Protein AF-A0ABC8EG22-F1 (afdb_monomer)

Sequence (93 aa):
MKAGKEHSKTYFALPFNPAGEGNDYRRAHSIPYRIFDMDNDESVLIGAELWNKIGENKNTYSELLELFNEVGEKYLDRIKKTIWVYNREFFIY

InterPro domains:
  IPR019045 Restriction endonuclease, type II, HinfI-like [PF09520] (5-72)

pLDDT: mean 88.94, std 11.85, range [45.69, 98.44]

Solvent-accessible surface area (backbone atoms only — not comparable to full-atom values): 5660 Å² total; per-residue (Å²): 136,91,85,62,62,93,90,57,87,76,68,55,73,36,87,55,41,88,44,38,84,98,47,61,45,62,79,60,49,64,72,63,59,80,79,42,59,77,78,78,41,88,46,44,27,50,23,56,58,35,39,15,59,75,61,76,31,94,52,39,36,60,54,50,52,52,49,52,50,60,54,42,61,73,45,44,65,58,50,52,51,50,52,51,51,48,49,66,76,74,59,80,121

Secondary structure (DSSP, 8-state):
---S-TT----EEESS-TT-TTS-GGGT-SGGGGT--TTT-TTEEETHHHHHHHTTSTTHHHHHHHHHHHHHHHHHHHHHHHHHHHHHHHS--

Radius of gyration: 18.87 Å; Cα contacts (8 Å, |Δi|>4): 67; chains: 1; bounding box: 44×34×49 Å

Structure (mmCIF, N/CA/C/O backbone):
data_AF-A0ABC8EG22-F1
#
_entry.id   AF-A0ABC8EG22-F1
#
loop_
_atom_site.group_PDB
_atom_site.id
_atom_site.type_symbol
_atom_site.label_atom_id
_atom_site.label_alt_id
_atom_site.label_comp_id
_atom_site.label_asym_id
_atom_site.label_entity_id
_atom_site.label_seq_id
_atom_site.pdbx_PDB_ins_code
_atom_site.Cartn_x
_atom_site.Cartn_y
_atom_site.Cartn_z
_atom_site.occupancy
_atom_site.B_iso_or_equiv
_atom_site.auth_seq_id
_atom_site.auth_comp_id
_atom_site.auth_asym_id
_atom_site.auth_atom_id
_atom_site.pdbx_PDB_model_num
ATOM 1 N N . MET A 1 1 ? -1.343 -16.026 20.720 1.00 45.69 1 MET A N 1
ATOM 2 C CA . MET A 1 1 ? -0.244 -15.034 20.700 1.00 45.69 1 MET A CA 1
ATOM 3 C C . MET A 1 1 ? -0.557 -13.937 21.708 1.00 45.69 1 MET A C 1
ATOM 5 O O . MET A 1 1 ? -1.554 -13.256 21.536 1.00 45.69 1 MET A O 1
ATOM 9 N N . LYS A 1 2 ? 0.240 -13.785 22.774 1.00 49.91 2 LYS A N 1
ATOM 10 C CA . LYS A 1 2 ? 0.195 -12.612 23.667 1.00 49.91 2 LYS A CA 1
ATOM 11 C C . LYS A 1 2 ? 1.389 -11.717 23.326 1.00 49.91 2 LYS A C 1
ATOM 13 O O . LYS A 1 2 ? 2.394 -11.750 24.020 1.00 49.91 2 LYS A O 1
ATOM 18 N N . ALA A 1 3 ? 1.325 -11.029 22.188 1.00 59.09 3 ALA A N 1
ATOM 19 C CA . ALA A 1 3 ? 2.377 -10.098 21.759 1.00 59.09 3 ALA A CA 1
ATOM 20 C C . ALA A 1 3 ? 2.000 -8.624 22.006 1.00 59.09 3 ALA A C 1
ATOM 22 O O . ALA A 1 3 ? 2.847 -7.745 21.900 1.00 59.09 3 ALA A O 1
ATOM 23 N N . GLY A 1 4 ? 0.742 -8.355 22.359 1.00 60.88 4 GLY A N 1
ATOM 24 C CA . GLY A 1 4 ? 0.228 -7.013 22.599 1.00 60.88 4 GLY A CA 1
ATOM 25 C C . GLY A 1 4 ? 0.042 -6.706 24.084 1.00 60.88 4 GLY A C 1
ATOM 26 O O . GLY A 1 4 ? -0.319 -7.589 24.864 1.00 60.88 4 GLY A O 1
ATOM 27 N N . LYS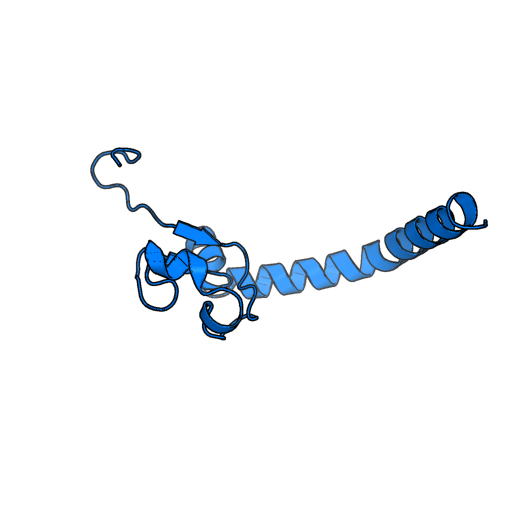 A 1 5 ? 0.247 -5.439 24.468 1.00 76.69 5 LYS A N 1
ATOM 28 C CA . LYS A 1 5 ? -0.241 -4.904 25.751 1.00 76.69 5 LYS A CA 1
ATOM 29 C C . LYS A 1 5 ? -1.764 -5.074 25.831 1.00 76.69 5 LYS A C 1
ATOM 31 O O . LYS A 1 5 ? -2.436 -5.128 24.797 1.00 76.69 5 LYS A O 1
ATOM 36 N N . GLU A 1 6 ? -2.307 -5.132 27.042 1.00 79.50 6 GLU A N 1
ATOM 37 C CA . GLU A 1 6 ? -3.757 -5.136 27.254 1.00 79.50 6 GLU A CA 1
ATOM 38 C C . GLU A 1 6 ? -4.390 -3.946 26.501 1.00 79.50 6 GLU A C 1
ATOM 40 O O . GLU A 1 6 ? -3.859 -2.836 26.539 1.00 79.50 6 GLU A O 1
ATOM 45 N N . HIS A 1 7 ? -5.452 -4.206 25.729 1.00 81.44 7 HIS A N 1
ATOM 46 C CA . HIS A 1 7 ? -6.132 -3.259 24.821 1.00 81.44 7 HIS A CA 1
ATOM 47 C C . HIS A 1 7 ? -5.399 -2.826 23.535 1.00 81.44 7 HIS A C 1
ATOM 49 O O . HIS A 1 7 ? -5.890 -1.950 22.823 1.00 81.44 7 HIS A O 1
ATOM 55 N N . SER A 1 8 ? -4.268 -3.435 23.171 1.00 84.44 8 SER A N 1
ATOM 56 C CA . SER A 1 8 ? -3.655 -3.175 21.858 1.00 84.44 8 SER A CA 1
ATOM 57 C C . SER A 1 8 ? -4.375 -3.914 20.722 1.00 84.44 8 SER A C 1
ATOM 59 O O . SER A 1 8 ? -4.727 -5.087 20.848 1.00 84.44 8 SER A O 1
ATOM 61 N N . LYS A 1 9 ? -4.573 -3.230 19.587 1.00 87.62 9 LYS A N 1
ATOM 62 C CA . LYS A 1 9 ? -5.009 -3.858 18.331 1.00 87.62 9 LYS A CA 1
ATOM 63 C C . LYS A 1 9 ? -3.780 -4.362 17.578 1.00 87.62 9 LYS A C 1
ATOM 65 O O . LYS A 1 9 ? -2.813 -3.620 17.428 1.00 87.62 9 LYS A O 1
ATOM 70 N N . THR A 1 10 ? -3.814 -5.612 17.127 1.00 89.56 10 THR A N 1
ATOM 71 C CA . THR A 1 10 ? -2.732 -6.242 16.356 1.00 89.56 10 THR A CA 1
ATOM 72 C C . THR A 1 10 ? -3.227 -6.507 14.945 1.00 89.56 10 THR A C 1
ATOM 74 O O . THR A 1 10 ? -4.342 -6.995 14.789 1.00 89.56 10 THR A O 1
ATOM 77 N N . TYR A 1 11 ? -2.393 -6.208 13.952 1.00 92.88 11 TYR A N 1
ATOM 78 C CA . TYR A 1 11 ? -2.706 -6.413 12.542 1.00 92.88 11 TYR A CA 1
ATOM 79 C C . TYR A 1 11 ? -1.612 -7.248 11.876 1.00 92.88 11 TYR A C 1
ATOM 81 O O . TYR A 1 11 ? -0.430 -7.098 12.198 1.00 92.88 11 TYR A O 1
ATOM 89 N N . PHE A 1 12 ? -2.002 -8.106 10.941 1.00 93.62 12 PHE A N 1
ATOM 90 C CA . PHE A 1 12 ? -1.105 -8.716 9.972 1.00 93.62 12 PHE A CA 1
ATOM 91 C C . PHE A 1 12 ? -1.049 -7.809 8.742 1.00 93.62 12 PHE A C 1
ATOM 93 O O . PHE A 1 12 ? -2.066 -7.584 8.096 1.00 93.62 12 PHE A O 1
ATOM 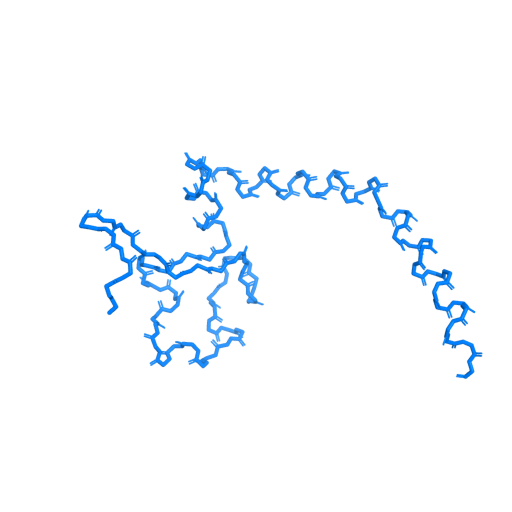100 N N . ALA A 1 13 ? 0.120 -7.255 8.429 1.00 95.06 13 ALA A N 1
ATOM 101 C CA . ALA A 1 13 ? 0.212 -6.194 7.436 1.00 95.06 13 ALA A CA 1
ATOM 102 C C . ALA A 1 13 ? 1.222 -6.481 6.325 1.00 95.06 13 ALA A C 1
ATOM 104 O O . ALA A 1 13 ? 2.326 -6.962 6.588 1.00 95.06 13 ALA A O 1
ATOM 105 N N . LEU A 1 14 ? 0.859 -6.122 5.093 1.00 95.75 14 LEU A N 1
ATOM 106 C CA . LEU A 1 14 ? 1.719 -6.189 3.917 1.00 95.75 14 LEU A CA 1
ATOM 107 C C . LEU A 1 14 ? 1.845 -4.800 3.268 1.00 95.75 14 LEU A C 1
ATOM 109 O O . LEU A 1 14 ? 0.831 -4.151 3.012 1.00 95.75 14 LEU A O 1
ATOM 113 N N . PRO A 1 15 ? 3.067 -4.339 2.943 1.00 95.94 15 PRO A N 1
ATOM 114 C CA . PRO A 1 15 ? 3.284 -3.003 2.380 1.00 95.94 15 PRO A CA 1
ATOM 115 C C . PRO A 1 15 ? 2.701 -2.801 0.977 1.00 95.94 15 PRO A C 1
ATOM 117 O O . PRO A 1 15 ? 2.524 -1.658 0.562 1.00 95.94 15 PRO A O 1
ATOM 120 N N . PHE A 1 16 ? 2.417 -3.882 0.249 1.00 95.50 16 PHE A N 1
ATOM 121 C CA . PHE A 1 16 ? 1.785 -3.866 -1.069 1.00 95.50 16 PHE A CA 1
ATOM 122 C C . PHE A 1 16 ? 1.029 -5.175 -1.316 1.00 95.50 16 PHE A C 1
ATOM 124 O O . PHE A 1 16 ? 1.347 -6.203 -0.709 1.00 95.50 16 PHE A O 1
ATOM 131 N N . ASN A 1 17 ? 0.068 -5.149 -2.243 1.00 95.81 17 ASN A N 1
ATOM 132 C CA . ASN A 1 17 ? -0.607 -6.349 -2.723 1.00 95.81 17 ASN A CA 1
ATOM 133 C C . ASN A 1 17 ? 0.145 -6.964 -3.922 1.00 95.81 17 ASN A C 1
ATOM 135 O O . ASN A 1 17 ? 0.240 -6.319 -4.969 1.00 95.81 17 ASN A O 1
ATOM 139 N N . PRO A 1 18 ? 0.645 -8.212 -3.836 1.00 94.56 18 PRO A N 1
ATOM 140 C CA . PRO A 1 18 ? 1.290 -8.887 -4.965 1.00 94.56 18 PRO A CA 1
ATOM 141 C C . PRO A 1 18 ? 0.366 -9.105 -6.173 1.00 94.56 18 PRO A C 1
ATOM 143 O O . PRO A 1 18 ? 0.851 -9.221 -7.294 1.00 94.56 18 PRO A O 1
ATOM 146 N N . ALA A 1 19 ? -0.955 -9.143 -5.968 1.00 95.50 19 ALA A N 1
ATOM 147 C CA . ALA A 1 19 ? -1.946 -9.201 -7.043 1.00 95.50 19 ALA A CA 1
ATOM 148 C C . ALA A 1 19 ? -2.221 -7.828 -7.691 1.00 95.50 19 ALA A C 1
ATOM 150 O O . ALA A 1 19 ? -3.022 -7.735 -8.622 1.00 95.50 19 ALA A O 1
ATOM 151 N N . GLY A 1 20 ? -1.566 -6.764 -7.220 1.00 93.75 20 GLY A N 1
ATOM 152 C CA . GLY A 1 20 ? -1.847 -5.378 -7.579 1.00 93.75 20 GLY A CA 1
ATOM 153 C C . GLY A 1 20 ? -2.893 -4.743 -6.661 1.00 93.75 20 GLY A C 1
ATOM 154 O O . GLY A 1 20 ? -3.775 -5.422 -6.136 1.00 93.75 20 GLY A O 1
ATOM 155 N N . GLU A 1 21 ? -2.775 -3.432 -6.462 1.00 93.75 21 GLU A N 1
ATOM 156 C CA . GLU A 1 21 ? -3.658 -2.665 -5.579 1.00 93.75 21 GLU A CA 1
ATOM 157 C C . GLU A 1 21 ? -5.127 -2.765 -6.030 1.00 93.75 21 GLU A C 1
ATOM 159 O O . GLU A 1 21 ? -5.423 -2.662 -7.222 1.00 93.75 21 GLU A O 1
ATOM 164 N N . GLY A 1 22 ? -6.043 -2.991 -5.084 1.00 89.81 22 GLY A N 1
ATOM 165 C CA . GLY A 1 22 ? -7.478 -3.153 -5.352 1.00 89.81 22 GLY A CA 1
ATOM 166 C C . GLY A 1 22 ? -7.909 -4.517 -5.912 1.00 89.81 22 GLY A C 1
ATOM 167 O O . GLY A 1 22 ? -9.097 -4.714 -6.152 1.00 89.81 22 GLY A O 1
ATOM 168 N N . ASN A 1 23 ? -6.987 -5.462 -6.121 1.00 95.88 23 ASN A N 1
ATOM 169 C CA . ASN A 1 23 ? -7.318 -6.837 -6.504 1.00 95.88 23 ASN A CA 1
ATOM 170 C C . ASN A 1 23 ? -7.315 -7.775 -5.292 1.00 95.88 23 ASN A C 1
ATOM 172 O O . ASN A 1 23 ? -6.526 -7.589 -4.374 1.00 95.88 23 ASN A O 1
ATOM 176 N N . ASP A 1 24 ? -8.088 -8.858 -5.346 1.00 94.62 24 ASP A N 1
ATOM 177 C CA . ASP A 1 24 ? -8.016 -9.913 -4.327 1.00 94.62 24 ASP A CA 1
ATOM 178 C C . ASP A 1 24 ? -6.605 -10.519 -4.249 1.00 94.62 24 ASP A C 1
ATOM 180 O O . ASP A 1 24 ? -6.041 -10.962 -5.262 1.00 94.62 24 ASP A O 1
ATOM 184 N N . TYR A 1 25 ? -6.052 -10.610 -3.039 1.00 95.00 25 TYR A N 1
ATOM 185 C CA . TYR A 1 25 ? -4.720 -11.157 -2.772 1.00 95.00 25 TYR A CA 1
ATOM 186 C C . TYR A 1 25 ? -4.599 -12.614 -3.258 1.00 95.00 25 TYR A C 1
ATOM 188 O O . TYR A 1 25 ? -3.550 -13.041 -3.762 1.00 95.00 25 TYR A O 1
ATOM 196 N N . ARG A 1 26 ? -5.704 -13.373 -3.212 1.00 94.25 26 ARG A N 1
ATOM 197 C CA . ARG A 1 26 ? -5.803 -14.779 -3.647 1.00 94.25 26 ARG A CA 1
ATOM 198 C C . ARG A 1 26 ? -5.359 -15.007 -5.082 1.00 94.25 26 ARG A C 1
ATOM 200 O O . ARG A 1 26 ? -4.915 -16.107 -5.412 1.00 94.25 26 ARG A O 1
ATOM 207 N N . ARG A 1 27 ? -5.462 -13.983 -5.932 1.00 93.75 27 ARG A N 1
ATOM 208 C CA . ARG A 1 27 ? -5.043 -14.049 -7.337 1.00 93.75 27 ARG A CA 1
ATOM 209 C C . ARG A 1 27 ? -3.532 -14.225 -7.492 1.00 93.75 27 ARG A C 1
ATOM 211 O O . ARG A 1 27 ? -3.109 -14.748 -8.517 1.00 93.75 27 ARG A O 1
ATOM 218 N N . ALA A 1 28 ? -2.739 -13.821 -6.498 1.00 93.81 28 ALA A N 1
ATOM 219 C CA . ALA A 1 28 ? -1.289 -14.005 -6.494 1.00 93.81 28 ALA A CA 1
ATOM 220 C C . ALA A 1 28 ? -0.847 -15.209 -5.650 1.00 93.81 28 ALA A C 1
ATOM 222 O O . ALA A 1 28 ? -0.003 -15.991 -6.089 1.00 93.81 28 ALA A O 1
ATOM 223 N N . HIS A 1 29 ? -1.416 -15.389 -4.452 1.00 91.69 29 HIS A N 1
ATOM 224 C CA . HIS A 1 29 ? -1.011 -16.461 -3.541 1.00 91.69 29 HIS A CA 1
ATOM 225 C C . HIS A 1 29 ? -2.195 -17.077 -2.796 1.00 91.69 29 HIS A C 1
ATOM 227 O O . HIS A 1 29 ? -2.925 -16.404 -2.079 1.00 91.69 29 HIS A O 1
ATOM 233 N N . SER A 1 30 ? -2.323 -18.401 -2.878 1.00 92.00 30 SER A N 1
ATOM 234 C CA . SER A 1 30 ? -3.348 -19.158 -2.149 1.00 92.00 30 SER A CA 1
ATOM 235 C C . SER A 1 30 ? -2.868 -19.710 -0.803 1.00 92.00 30 SER A C 1
ATOM 237 O O . SER A 1 30 ? -3.685 -20.017 0.060 1.00 92.00 30 SER A O 1
ATOM 239 N N . ILE A 1 31 ? -1.552 -19.837 -0.595 1.00 91.12 31 ILE A N 1
ATOM 240 C CA . ILE A 1 31 ? -0.978 -20.480 0.600 1.00 91.12 31 ILE A CA 1
ATOM 241 C C . ILE A 1 31 ? -1.339 -19.740 1.905 1.00 91.12 31 ILE A C 1
ATOM 243 O O . ILE A 1 31 ? -1.736 -20.423 2.853 1.00 91.12 31 ILE A O 1
ATOM 247 N N . PRO A 1 32 ? -1.269 -18.393 1.984 1.00 88.75 32 PRO A N 1
ATOM 248 C CA . PRO A 1 32 ? -1.591 -17.668 3.218 1.00 88.75 32 PRO A CA 1
ATOM 249 C C . PRO A 1 32 ? -3.037 -17.854 3.713 1.00 88.75 32 PRO A C 1
ATOM 251 O O . PRO A 1 32 ? -3.264 -17.804 4.921 1.00 88.75 32 PRO A O 1
ATOM 254 N N . TYR A 1 33 ? -3.983 -18.205 2.826 1.00 91.38 33 TYR A N 1
ATOM 255 C CA . TYR A 1 33 ? -5.389 -18.476 3.185 1.00 91.38 33 TYR A CA 1
ATOM 256 C C . TYR A 1 33 ? -5.596 -19.690 4.086 1.00 91.38 33 TYR A C 1
ATOM 258 O O . TYR A 1 33 ? -6.685 -19.904 4.610 1.00 91.38 33 TYR A O 1
ATOM 266 N N . ARG A 1 34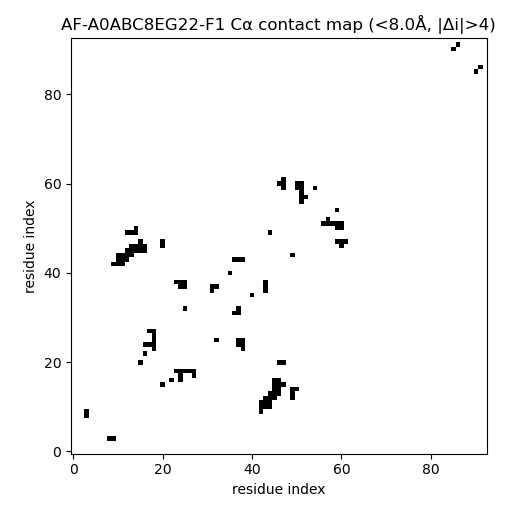 ? -4.558 -20.506 4.289 1.00 89.69 34 ARG A N 1
ATOM 267 C CA . ARG A 1 34 ? -4.593 -21.587 5.280 1.00 89.69 34 ARG A CA 1
ATOM 268 C C . ARG A 1 34 ? -4.531 -21.072 6.720 1.00 89.69 34 ARG A C 1
ATOM 270 O O . ARG A 1 34 ? -4.771 -21.858 7.630 1.00 89.69 34 ARG A O 1
ATOM 277 N N . ILE A 1 35 ? -4.157 -19.806 6.919 1.00 87.12 35 ILE A N 1
ATOM 278 C CA . ILE A 1 35 ? -3.921 -19.202 8.235 1.00 87.12 35 ILE A CA 1
ATOM 279 C C . ILE A 1 35 ? -4.832 -17.986 8.459 1.00 87.12 35 ILE A C 1
ATOM 281 O O . ILE A 1 35 ? -5.405 -17.875 9.538 1.00 87.12 35 ILE A O 1
ATOM 285 N N . PHE A 1 36 ? -4.994 -17.115 7.456 1.00 86.81 36 PHE A N 1
ATOM 286 C CA . PHE A 1 36 ? -5.814 -15.897 7.537 1.00 86.81 36 PHE A CA 1
ATOM 287 C C . PHE A 1 36 ? -6.693 -15.734 6.300 1.00 86.81 36 PHE A C 1
ATOM 289 O O . PHE A 1 36 ? -6.252 -16.057 5.201 1.00 86.81 36 PHE A O 1
ATOM 296 N N . ASP A 1 37 ? -7.897 -15.177 6.444 1.00 92.94 37 ASP A N 1
ATOM 297 C CA . ASP A 1 37 ? -8.626 -14.676 5.276 1.00 92.94 37 ASP A CA 1
ATOM 298 C C . ASP A 1 37 ? -8.027 -13.332 4.846 1.00 92.94 37 ASP A C 1
ATOM 300 O O . ASP A 1 37 ? -8.312 -12.292 5.428 1.00 92.94 37 ASP A O 1
ATOM 304 N N . MET A 1 38 ? -7.158 -13.367 3.837 1.00 94.50 38 MET A N 1
ATOM 305 C CA . MET A 1 38 ? -6.362 -12.203 3.444 1.00 94.50 38 MET A CA 1
ATOM 306 C C . MET A 1 38 ? -7.169 -11.085 2.769 1.00 94.50 38 MET A C 1
ATOM 308 O O . MET A 1 38 ? -6.626 -9.994 2.624 1.00 94.50 38 MET A O 1
ATOM 312 N N . ASP A 1 39 ? -8.404 -11.349 2.325 1.00 93.44 39 ASP A N 1
ATOM 313 C CA . ASP A 1 39 ? -9.223 -10.352 1.614 1.00 93.44 39 ASP A CA 1
ATOM 314 C C . ASP A 1 39 ? -10.300 -9.717 2.502 1.00 93.44 39 ASP A C 1
ATOM 316 O O . ASP A 1 39 ? -10.710 -8.591 2.243 1.00 93.44 39 ASP A O 1
ATOM 320 N N . ASN A 1 40 ? -10.792 -10.439 3.519 1.00 93.31 40 ASN A N 1
ATOM 321 C CA . ASN A 1 40 ? -11.979 -10.018 4.277 1.00 93.31 40 ASN A CA 1
ATOM 322 C C . ASN A 1 40 ? -11.736 -9.809 5.779 1.00 93.31 40 ASN A C 1
ATOM 324 O O . ASN A 1 40 ? -12.611 -9.272 6.459 1.00 93.31 40 ASN A O 1
ATOM 328 N N . ASP A 1 41 ? -10.610 -10.270 6.329 1.00 93.62 41 ASP A N 1
ATOM 329 C CA . ASP A 1 41 ? -10.338 -10.162 7.765 1.00 93.62 41 ASP A CA 1
ATOM 330 C C . ASP A 1 41 ? -9.900 -8.735 8.136 1.00 93.62 41 ASP A C 1
ATOM 332 O O . ASP A 1 41 ? -8.914 -8.221 7.615 1.00 93.62 41 ASP A O 1
ATOM 336 N N . GLU A 1 42 ? -10.599 -8.103 9.086 1.00 91.88 42 GLU A N 1
ATOM 337 C CA . GLU A 1 42 ? -10.307 -6.737 9.554 1.00 91.88 42 GLU A CA 1
ATOM 338 C C . GLU A 1 42 ? -8.921 -6.577 10.201 1.00 91.88 42 GLU A C 1
ATOM 340 O O . GLU A 1 42 ? -8.415 -5.462 10.365 1.00 91.88 42 GLU A O 1
ATOM 345 N N . SER A 1 43 ? -8.314 -7.688 10.623 1.00 92.25 43 SER A N 1
ATOM 346 C CA . SER A 1 43 ? -6.969 -7.708 11.183 1.00 92.25 43 SER A CA 1
ATOM 347 C C . SER A 1 43 ? -5.883 -7.749 10.108 1.00 92.25 43 SER A C 1
ATOM 349 O O . SER A 1 43 ? -4.704 -7.611 10.441 1.00 92.25 43 SER A O 1
ATOM 351 N N . VAL A 1 44 ? -6.247 -7.895 8.833 1.00 94.69 44 VAL A N 1
ATOM 352 C CA . VAL A 1 44 ? -5.328 -7.872 7.696 1.00 94.69 44 VAL A CA 1
ATOM 353 C C . VAL A 1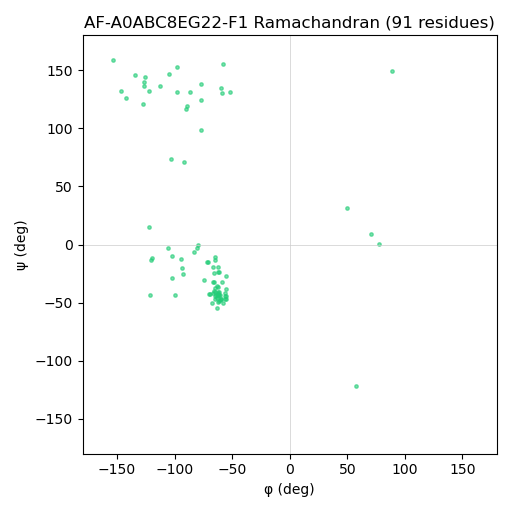 44 ? -5.325 -6.479 7.067 1.00 94.69 44 VAL A C 1
ATOM 355 O O . VAL A 1 44 ? -6.372 -5.904 6.811 1.00 94.69 44 VAL A O 1
ATOM 358 N N . LEU A 1 45 ? -4.135 -5.918 6.836 1.00 96.56 45 LEU A N 1
ATOM 359 C CA . LEU A 1 45 ? -3.962 -4.619 6.176 1.00 96.56 45 LEU A CA 1
ATOM 360 C C . LEU A 1 45 ? -2.986 -4.761 5.011 1.00 96.56 45 LEU A C 1
ATOM 362 O O . LEU A 1 45 ? -1.826 -5.124 5.215 1.00 96.56 45 LEU A O 1
ATOM 366 N N . ILE A 1 46 ? -3.411 -4.448 3.790 1.00 96.56 46 ILE A N 1
ATOM 367 C CA . ILE A 1 46 ? -2.568 -4.586 2.595 1.00 96.56 46 ILE A CA 1
ATOM 368 C C . ILE A 1 46 ? -2.530 -3.261 1.838 1.00 96.56 46 ILE A C 1
ATOM 370 O O . ILE A 1 46 ? -3.555 -2.608 1.668 1.00 96.56 46 ILE A O 1
ATOM 374 N N . GLY A 1 47 ? -1.340 -2.864 1.378 1.00 96.69 47 GLY A N 1
ATOM 375 C CA . GLY A 1 47 ? -1.194 -1.720 0.478 1.00 96.69 47 GLY A CA 1
ATOM 376 C C . GLY A 1 47 ? -1.760 -0.439 1.088 1.00 96.69 47 GLY A C 1
ATOM 377 O O . GLY A 1 47 ? -1.330 -0.025 2.170 1.00 96.69 47 GLY A O 1
ATOM 378 N N . ALA A 1 48 ? -2.722 0.185 0.410 1.00 97.25 48 ALA A N 1
ATOM 379 C CA . ALA A 1 48 ?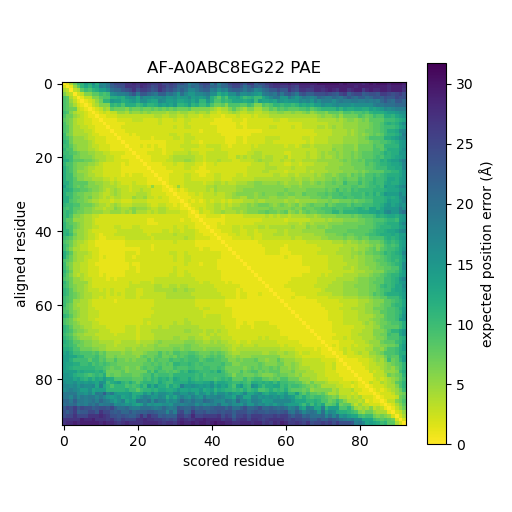 -3.313 1.447 0.833 1.00 97.25 48 ALA A CA 1
ATOM 380 C C . ALA A 1 48 ? -3.891 1.398 2.251 1.00 97.25 48 ALA A C 1
ATOM 382 O O . ALA A 1 48 ? -3.716 2.351 3.009 1.00 97.25 48 ALA A O 1
ATOM 383 N N . GLU A 1 49 ? -4.523 0.2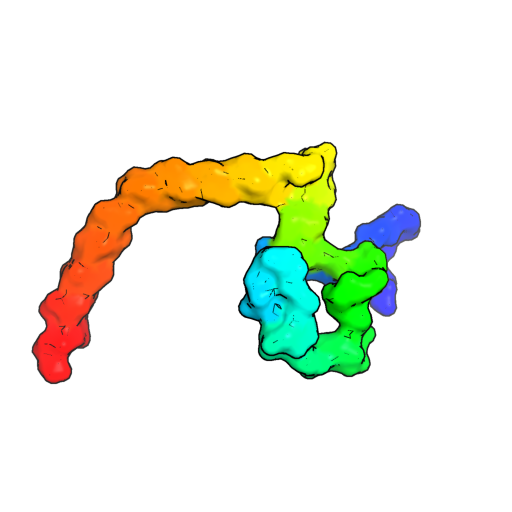91 2.649 1.00 96.75 49 GLU A N 1
ATOM 384 C CA . GLU A 1 49 ? -5.119 0.155 3.982 1.00 96.75 49 GLU A CA 1
ATOM 385 C C . GLU A 1 49 ? -4.071 0.247 5.090 1.00 96.75 49 GLU A C 1
ATOM 387 O O . GLU A 1 49 ? -4.284 0.932 6.091 1.00 96.75 49 GLU A O 1
ATOM 392 N N . LEU A 1 50 ? -2.907 -0.377 4.888 1.00 97.31 50 LEU A N 1
ATOM 393 C CA . LEU A 1 50 ? -1.794 -0.288 5.826 1.00 97.31 50 LEU A CA 1
ATOM 394 C C . LEU A 1 50 ? -1.282 1.149 5.937 1.00 97.31 50 LEU A C 1
ATOM 396 O O . LEU A 1 50 ? -1.193 1.696 7.038 1.00 97.31 50 LEU A O 1
ATOM 400 N N . TRP A 1 51 ? -0.928 1.757 4.806 1.00 97.94 51 TRP A N 1
ATOM 401 C CA . TRP A 1 51 ? -0.289 3.073 4.794 1.00 97.94 51 TRP A CA 1
ATOM 402 C C . TRP A 1 51 ? -1.221 4.166 5.309 1.00 97.94 51 TRP A C 1
ATOM 404 O O . TRP A 1 51 ? -0.803 4.997 6.113 1.00 97.94 51 TRP A O 1
ATOM 414 N N . ASN A 1 52 ? -2.498 4.109 4.937 1.00 98.06 52 ASN A N 1
ATOM 415 C CA . ASN A 1 52 ? -3.507 5.040 5.426 1.00 98.06 52 ASN A CA 1
ATOM 416 C C . ASN A 1 52 ? -3.774 4.874 6.925 1.00 98.06 52 ASN A C 1
ATOM 418 O O . ASN A 1 52 ? -4.061 5.850 7.619 1.00 98.06 52 ASN A O 1
ATOM 422 N N . LYS A 1 53 ? -3.652 3.648 7.453 1.00 96.94 53 LYS A N 1
ATOM 423 C CA . LYS A 1 53 ? -3.761 3.397 8.891 1.00 96.94 53 LYS A CA 1
ATOM 424 C C . LYS A 1 53 ? -2.566 3.952 9.662 1.00 96.94 53 LYS A C 1
ATOM 426 O O . LYS A 1 53 ? -2.775 4.550 10.710 1.00 96.94 53 LYS A O 1
ATOM 431 N N . ILE A 1 54 ? -1.345 3.771 9.152 1.00 96.88 54 ILE A N 1
ATOM 432 C CA . ILE A 1 54 ? -0.113 4.292 9.769 1.00 96.88 54 ILE A CA 1
ATOM 433 C C . ILE A 1 54 ? -0.097 5.823 9.763 1.00 96.88 54 ILE A C 1
ATOM 435 O O . ILE A 1 54 ? 0.261 6.427 10.769 1.00 96.88 54 ILE A O 1
ATOM 439 N N . GLY A 1 55 ? -0.471 6.445 8.644 1.00 96.88 55 GLY A N 1
ATOM 440 C CA . GLY A 1 55 ? -0.493 7.902 8.512 1.00 96.88 55 GLY A CA 1
ATOM 441 C C . GLY A 1 55 ? -1.726 8.577 9.110 1.00 96.88 55 GLY A C 1
ATOM 442 O O . GLY A 1 55 ? -1.816 9.799 9.058 1.00 96.88 55 GLY A O 1
ATOM 443 N N . GLU A 1 56 ? -2.682 7.798 9.630 1.00 97.38 56 GLU A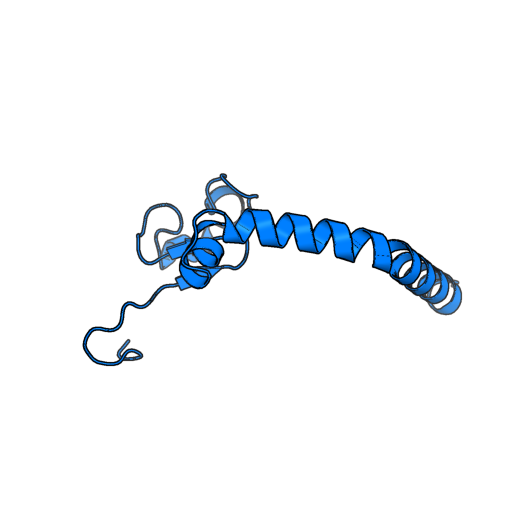 N 1
ATOM 444 C CA . GLU A 1 56 ? -3.988 8.272 10.113 1.00 97.38 56 GLU A CA 1
ATOM 445 C C . GLU A 1 56 ? -4.720 9.185 9.102 1.00 97.38 56 GLU A C 1
ATOM 447 O O . GLU A 1 56 ? -5.486 10.077 9.465 1.00 97.38 56 GLU A O 1
ATOM 452 N N . ASN A 1 57 ? -4.503 8.949 7.805 1.00 97.81 57 ASN A N 1
ATOM 453 C CA . ASN A 1 57 ? -5.032 9.742 6.699 1.00 97.81 57 ASN A CA 1
ATOM 454 C C . ASN A 1 57 ? -5.320 8.823 5.500 1.00 97.81 57 ASN A C 1
ATOM 456 O O . ASN A 1 57 ? -4.486 8.024 5.090 1.00 97.81 57 ASN A O 1
ATOM 460 N N . LYS A 1 58 ? -6.506 8.960 4.898 1.00 97.62 58 LYS A N 1
ATOM 461 C CA . LYS A 1 58 ? -6.947 8.170 3.732 1.00 97.62 58 LYS A CA 1
ATOM 462 C C . LYS A 1 58 ? -6.132 8.402 2.448 1.00 97.62 58 LYS A C 1
ATOM 464 O O . LYS A 1 58 ? -6.296 7.650 1.492 1.00 97.62 58 LYS A O 1
ATOM 469 N N . ASN A 1 59 ? -5.310 9.447 2.417 1.00 97.94 59 ASN A N 1
ATOM 470 C CA . ASN A 1 59 ? -4.493 9.830 1.270 1.00 97.94 59 ASN A CA 1
ATOM 471 C C . ASN A 1 59 ? -3.004 9.503 1.464 1.00 97.94 59 ASN A C 1
ATOM 473 O O . ASN A 1 59 ? -2.227 9.715 0.538 1.00 97.94 59 ASN A O 1
ATOM 477 N N . THR A 1 60 ? -2.579 8.987 2.625 1.00 98.44 60 THR A N 1
ATOM 478 C CA . THR A 1 60 ? -1.152 8.729 2.892 1.00 98.44 60 THR A CA 1
ATOM 479 C C . THR A 1 60 ? -0.534 7.823 1.836 1.00 98.44 60 THR A C 1
ATOM 481 O O . THR A 1 60 ? 0.577 8.076 1.382 1.00 98.44 60 THR A O 1
ATOM 484 N N . TYR A 1 61 ? -1.248 6.783 1.409 1.00 97.50 61 TYR A N 1
ATOM 485 C CA . TYR A 1 61 ? -0.755 5.896 0.363 1.00 97.50 61 TYR A CA 1
ATOM 486 C C . TYR A 1 61 ? -0.517 6.622 -0.966 1.00 97.50 61 TYR A C 1
ATOM 488 O O . TYR A 1 61 ? 0.555 6.489 -1.552 1.00 97.50 61 TYR A O 1
ATOM 496 N N . SER A 1 62 ? -1.487 7.415 -1.432 1.00 97.38 62 SER A N 1
ATOM 497 C CA . SER A 1 62 ? -1.350 8.168 -2.682 1.00 97.38 62 SER A CA 1
ATOM 498 C C . SER A 1 62 ? -0.254 9.227 -2.594 1.00 97.38 62 SER A C 1
ATOM 500 O O . SER A 1 62 ? 0.547 9.336 -3.515 1.00 97.38 62 SER A O 1
ATOM 502 N N . GLU A 1 63 ? -0.155 9.935 -1.468 1.00 98.12 63 GLU A N 1
ATOM 503 C CA . GLU A 1 63 ? 0.901 10.925 -1.219 1.00 98.12 63 GLU A CA 1
ATOM 504 C C . GLU A 1 63 ? 2.294 10.272 -1.250 1.00 98.12 63 GLU A C 1
ATOM 506 O O . GLU A 1 63 ? 3.230 10.812 -1.839 1.00 98.12 63 GLU A O 1
ATOM 511 N N . LEU A 1 64 ? 2.439 9.070 -0.676 1.00 97.31 64 LEU A N 1
ATOM 512 C CA . LEU A 1 64 ? 3.682 8.300 -0.760 1.00 97.31 64 LEU A CA 1
ATOM 513 C C . LEU A 1 64 ? 4.007 7.900 -2.202 1.00 97.31 64 LEU A C 1
ATOM 515 O O . LEU A 1 64 ? 5.161 8.015 -2.605 1.00 97.31 64 LEU A O 1
ATOM 519 N N . LEU A 1 65 ? 3.025 7.442 -2.986 1.00 96.06 65 LEU A N 1
ATOM 520 C CA . LEU A 1 65 ? 3.240 7.102 -4.397 1.00 96.06 65 LEU A CA 1
ATOM 521 C C . LEU A 1 65 ? 3.677 8.319 -5.222 1.00 96.06 65 LEU 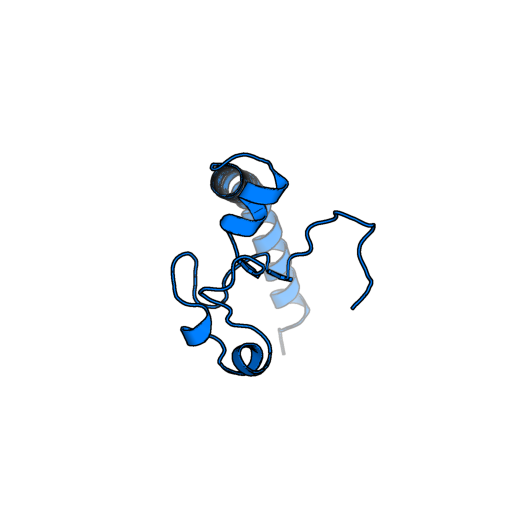A C 1
ATOM 523 O O . LEU A 1 65 ? 4.595 8.205 -6.032 1.00 96.06 65 LEU A O 1
ATOM 527 N N . GLU A 1 66 ? 3.057 9.477 -5.004 1.00 97.62 66 GLU A N 1
ATOM 528 C CA . GLU A 1 66 ? 3.443 10.737 -5.647 1.00 97.62 66 GLU A CA 1
ATOM 529 C C . GLU A 1 66 ? 4.885 11.115 -5.298 1.00 97.62 66 GLU A C 1
ATOM 531 O O . GLU A 1 66 ? 5.693 11.357 -6.197 1.00 97.62 66 GLU A O 1
ATOM 536 N N . LEU A 1 67 ? 5.247 11.054 -4.013 1.00 96.94 67 LEU A N 1
ATOM 537 C CA . LEU A 1 67 ? 6.609 11.312 -3.554 1.00 96.94 67 LEU A CA 1
ATOM 538 C C . LEU A 1 67 ? 7.617 10.320 -4.155 1.00 96.94 67 LEU A C 1
ATOM 540 O O . LEU A 1 67 ? 8.699 10.720 -4.586 1.00 96.94 67 LEU A O 1
ATOM 544 N N . PHE A 1 68 ? 7.287 9.026 -4.202 1.00 94.81 68 PHE A N 1
ATOM 545 C CA . PHE A 1 68 ? 8.153 8.019 -4.816 1.00 94.81 68 PHE A CA 1
ATOM 546 C C . PHE A 1 68 ? 8.343 8.258 -6.311 1.00 94.81 68 PHE A C 1
ATOM 548 O O . PHE A 1 68 ? 9.447 8.032 -6.804 1.00 94.81 68 PHE A O 1
ATOM 555 N N . ASN A 1 69 ? 7.320 8.732 -7.023 1.00 95.00 69 ASN A N 1
A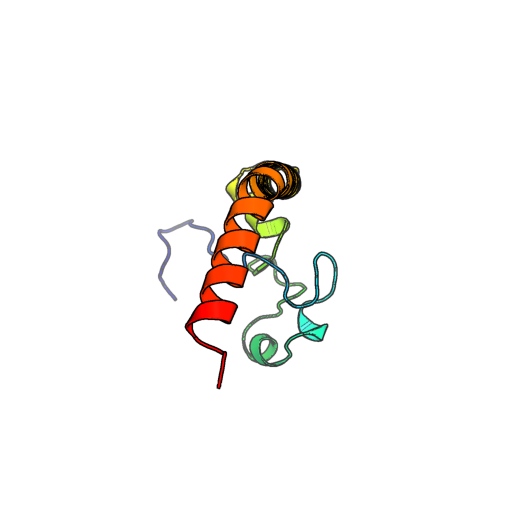TOM 556 C CA . ASN A 1 69 ? 7.441 9.097 -8.432 1.00 95.00 69 ASN A CA 1
ATOM 557 C C . ASN A 1 69 ? 8.350 10.319 -8.612 1.00 95.00 69 ASN A C 1
ATOM 559 O O . ASN A 1 69 ? 9.311 10.241 -9.374 1.00 95.00 69 ASN A O 1
ATOM 563 N N . GLU A 1 70 ? 8.121 11.399 -7.860 1.00 95.62 70 GLU A N 1
ATOM 564 C CA . GLU A 1 70 ? 8.935 12.623 -7.922 1.00 95.62 70 GLU A CA 1
ATOM 565 C C . GLU A 1 70 ? 10.416 12.333 -7.627 1.00 95.62 70 GLU A C 1
ATOM 567 O O . GLU A 1 70 ? 11.326 12.692 -8.382 1.00 95.62 70 GLU A O 1
ATOM 572 N N . VAL A 1 71 ? 10.675 11.629 -6.525 1.00 95.38 71 VAL A N 1
ATOM 573 C CA . VAL A 1 71 ? 12.029 11.238 -6.131 1.00 95.38 71 VAL A CA 1
ATOM 574 C C . VAL A 1 71 ? 12.600 10.242 -7.141 1.00 95.38 71 VAL A C 1
ATOM 576 O O . VAL A 1 71 ? 13.761 10.352 -7.540 1.00 95.38 71 VAL A O 1
ATOM 579 N N . GLY A 1 72 ? 11.791 9.287 -7.592 1.00 93.56 72 GLY A N 1
ATOM 580 C CA . GLY A 1 72 ? 12.158 8.275 -8.573 1.00 93.56 72 GLY A CA 1
ATOM 581 C C . GLY A 1 72 ? 12.687 8.885 -9.865 1.00 93.56 72 GLY A C 1
ATOM 582 O O . GLY A 1 72 ? 13.765 8.494 -10.308 1.00 93.56 72 GLY A O 1
ATOM 583 N N . GLU A 1 73 ? 12.009 9.890 -10.420 1.00 91.94 73 GLU A N 1
ATOM 584 C CA . GLU A 1 73 ? 12.452 10.610 -11.620 1.00 91.94 73 GLU A CA 1
ATOM 585 C C . GLU A 1 73 ? 13.849 11.214 -11.446 1.00 91.94 73 GLU A C 1
ATOM 587 O O . GLU A 1 73 ? 14.721 11.034 -12.300 1.00 91.94 73 GLU A O 1
ATOM 592 N N . LYS A 1 74 ? 14.116 11.841 -10.295 1.00 90.69 74 LYS A N 1
ATOM 593 C CA . LYS A 1 74 ? 15.426 12.432 -9.983 1.00 90.69 74 LYS A CA 1
ATOM 594 C C . LYS A 1 74 ? 16.553 11.398 -9.933 1.00 90.69 74 LYS A C 1
ATOM 596 O O . LYS A 1 74 ? 17.688 11.696 -10.311 1.00 90.69 74 LYS A O 1
ATOM 601 N N . TYR A 1 75 ? 16.278 10.195 -9.431 1.00 92.69 75 TYR A N 1
ATOM 602 C CA . TYR A 1 75 ? 17.292 9.147 -9.279 1.00 92.69 75 TYR A CA 1
ATOM 603 C C . TYR A 1 75 ? 17.350 8.171 -10.457 1.00 92.69 75 TYR A C 1
ATOM 605 O O . TYR A 1 75 ? 18.344 7.447 -10.581 1.00 92.69 75 TYR A O 1
ATOM 613 N N . LEU A 1 76 ? 16.358 8.180 -11.349 1.00 91.50 76 LEU A N 1
ATOM 614 C CA . LEU A 1 76 ? 16.248 7.251 -12.470 1.00 91.50 76 LEU A CA 1
ATOM 615 C C . LEU A 1 76 ? 17.499 7.270 -13.351 1.00 91.50 76 LEU A C 1
ATOM 617 O O . LEU A 1 76 ? 18.038 6.216 -13.685 1.00 91.50 76 LEU A O 1
ATOM 621 N N . ASP A 1 77 ? 18.017 8.455 -13.666 1.00 88.06 77 ASP A N 1
ATOM 622 C CA . ASP A 1 77 ? 19.227 8.602 -14.477 1.00 88.06 77 ASP A CA 1
ATOM 623 C C . ASP A 1 77 ? 20.471 8.039 -13.789 1.00 88.06 77 ASP A C 1
ATOM 625 O O . ASP A 1 77 ? 21.331 7.431 -14.433 1.00 88.06 77 ASP A O 1
ATOM 629 N N . ARG A 1 78 ? 20.575 8.199 -12.467 1.00 88.75 78 ARG A N 1
ATOM 630 C CA . ARG A 1 78 ? 21.686 7.647 -11.685 1.00 88.75 78 ARG A CA 1
ATOM 631 C C . ARG A 1 78 ? 21.609 6.126 -11.625 1.00 88.75 78 ARG A C 1
ATOM 633 O O . ARG A 1 78 ? 22.632 5.462 -11.793 1.00 88.75 78 ARG A O 1
ATOM 640 N N . ILE A 1 79 ? 20.413 5.578 -11.425 1.00 89.38 79 ILE A N 1
ATOM 641 C CA . ILE A 1 79 ? 20.167 4.133 -11.417 1.00 89.38 79 ILE A CA 1
ATOM 642 C C . ILE A 1 79 ? 20.500 3.543 -12.789 1.00 89.38 79 ILE A C 1
ATOM 644 O O . ILE A 1 79 ? 21.298 2.614 -12.865 1.00 89.38 79 ILE A O 1
ATOM 648 N N . LYS A 1 80 ? 19.987 4.133 -13.877 1.00 88.12 80 LYS A N 1
ATOM 649 C CA . LYS A 1 80 ? 20.279 3.707 -15.256 1.00 88.12 80 LYS A CA 1
ATOM 650 C C . LYS A 1 80 ? 21.776 3.700 -15.548 1.00 88.12 80 LYS A C 1
ATOM 652 O O . LYS A 1 80 ? 22.283 2.706 -16.057 1.00 88.12 80 LYS A O 1
ATOM 657 N N . LYS A 1 81 ? 22.496 4.768 -15.186 1.00 87.69 81 LYS A N 1
ATOM 658 C CA . LYS A 1 81 ? 23.960 4.834 -15.341 1.00 87.69 81 LYS A CA 1
ATOM 659 C C . LYS A 1 81 ? 24.666 3.738 -14.546 1.00 87.69 81 LYS A C 1
ATOM 661 O O . LYS A 1 81 ? 25.556 3.091 -15.080 1.00 87.69 81 LYS A O 1
ATOM 666 N N . THR A 1 82 ? 24.247 3.503 -13.305 1.00 89.25 82 THR A N 1
ATOM 667 C CA . THR A 1 82 ? 24.845 2.476 -12.436 1.00 89.25 82 THR A CA 1
ATOM 668 C C . THR A 1 82 ? 24.622 1.072 -12.998 1.00 89.25 82 THR A C 1
ATOM 670 O O . THR A 1 82 ? 25.571 0.304 -13.116 1.00 89.25 82 THR A O 1
ATOM 673 N N . ILE A 1 83 ? 23.392 0.754 -13.414 1.00 87.50 83 ILE A N 1
ATOM 674 C CA . ILE A 1 83 ? 23.044 -0.529 -14.040 1.00 87.50 83 ILE A CA 1
ATOM 675 C C . ILE A 1 83 ? 23.810 -0.714 -15.353 1.00 87.50 83 ILE A C 1
ATOM 677 O O . ILE A 1 83 ? 24.321 -1.796 -15.621 1.00 87.50 83 ILE A O 1
ATOM 681 N N . TRP A 1 84 ? 23.922 0.334 -16.171 1.00 79.56 84 TRP A N 1
ATOM 682 C CA . TRP A 1 84 ? 24.661 0.272 -17.430 1.00 79.56 84 TRP A CA 1
ATOM 683 C C . TRP A 1 84 ? 26.155 -0.006 -17.215 1.00 79.56 84 TRP A C 1
ATOM 685 O O . TRP A 1 84 ? 26.702 -0.887 -17.874 1.00 79.56 84 TRP A O 1
ATOM 695 N N . VAL A 1 85 ? 26.798 0.684 -16.265 1.00 77.69 85 VAL A N 1
ATOM 696 C CA . VAL A 1 85 ? 28.198 0.423 -15.880 1.00 77.69 85 VAL A CA 1
ATOM 697 C C . VAL A 1 85 ? 28.355 -1.011 -15.379 1.00 77.69 85 VAL A C 1
ATOM 699 O O . VAL A 1 85 ? 29.237 -1.720 -15.850 1.00 77.69 85 VAL A O 1
ATOM 702 N N . TYR A 1 86 ? 27.460 -1.470 -14.503 1.00 80.38 86 TYR A N 1
ATOM 703 C CA . TYR A 1 86 ? 27.494 -2.834 -13.980 1.00 80.38 86 TYR A CA 1
ATOM 704 C C . TYR A 1 86 ? 27.376 -3.889 -15.092 1.00 80.38 86 TYR A C 1
ATOM 706 O O . TYR A 1 86 ? 28.191 -4.802 -15.174 1.00 80.38 86 TYR A O 1
ATOM 714 N N . ASN A 1 87 ? 26.430 -3.733 -16.020 1.00 78.50 87 ASN A N 1
ATOM 715 C CA . ASN A 1 87 ? 26.279 -4.663 -17.142 1.00 78.50 87 ASN A CA 1
ATOM 716 C C . ASN A 1 87 ? 27.479 -4.638 -18.102 1.00 78.50 87 ASN A C 1
ATOM 718 O O . ASN A 1 87 ? 27.837 -5.670 -18.665 1.00 78.50 87 ASN A O 1
ATOM 722 N N . ARG A 1 88 ? 28.130 -3.481 -18.266 1.00 75.88 88 ARG A N 1
ATOM 723 C CA . ARG A 1 88 ? 29.342 -3.339 -19.084 1.00 75.88 88 ARG A CA 1
ATOM 724 C C . ARG A 1 88 ? 30.590 -3.916 -18.411 1.00 75.88 88 ARG A C 1
ATOM 726 O O . ARG A 1 88 ? 31.497 -4.341 -19.108 1.00 75.88 88 ARG A O 1
ATOM 733 N N . GLU A 1 89 ? 30.685 -3.909 -17.089 1.00 74.38 89 GLU A N 1
ATOM 734 C CA . GLU A 1 89 ? 31.880 -4.408 -16.394 1.00 74.38 89 GLU A CA 1
ATOM 735 C C . GLU A 1 89 ? 31.776 -5.883 -15.995 1.00 74.38 89 GLU A C 1
ATOM 737 O O . GLU A 1 89 ? 32.802 -6.549 -15.891 1.00 74.38 89 GLU A O 1
ATOM 742 N N . PHE A 1 90 ? 30.560 -6.413 -15.822 1.00 66.31 90 PHE A N 1
ATOM 743 C CA . PHE A 1 90 ? 30.356 -7.740 -15.230 1.00 66.31 90 PHE A CA 1
ATOM 744 C C . PHE A 1 90 ? 29.652 -8.767 -16.130 1.00 66.31 90 PHE A C 1
ATOM 746 O O . PHE A 1 90 ? 29.678 -9.947 -15.794 1.00 66.31 90 PHE A O 1
ATOM 753 N N . PHE A 1 91 ? 29.065 -8.372 -17.269 1.00 61.62 91 PHE A N 1
ATOM 754 C CA . PHE A 1 91 ? 28.339 -9.292 -18.167 1.00 61.62 91 PHE A CA 1
ATOM 755 C C . PHE A 1 91 ? 28.866 -9.334 -19.613 1.00 61.62 91 PHE A C 1
ATOM 757 O O . PHE A 1 91 ? 28.193 -9.868 -20.491 1.00 61.62 91 PHE A O 1
ATOM 764 N N . ILE A 1 92 ? 30.073 -8.817 -19.885 1.00 53.75 92 ILE A N 1
ATOM 765 C CA . ILE A 1 92 ? 30.750 -9.042 -21.175 1.00 53.75 92 ILE A CA 1
ATOM 766 C C . ILE A 1 92 ? 31.658 -10.280 -21.081 1.00 53.75 92 ILE A C 1
ATOM 768 O O . ILE A 1 92 ? 32.876 -10.144 -21.044 1.00 53.75 92 ILE A O 1
ATOM 772 N N . TYR A 1 93 ? 31.053 -11.468 -21.006 1.00 46.59 93 TYR A N 1
ATOM 773 C CA . TYR A 1 93 ? 31.587 -12.758 -21.473 1.00 46.59 93 TYR A CA 1
ATOM 774 C C . TYR A 1 93 ? 30.418 -13.699 -21.763 1.00 46.59 93 TYR A C 1
ATOM 776 O O . TYR A 1 93 ? 29.532 -13.814 -20.887 1.00 46.59 93 TYR A O 1
#

Mean predicted aligned error: 6.94 Å

Foldseek 3Di:
DPPDDVPDQAADEEQAQPVHPPDQSVVPDDVCVVPDRQRPDPRYYHHQRVQCVVVVHSCRRVVVVVVCVVVCVVCVVVVVVVVVVCCVVPVPD

Organism: Clostridium tetani (NCBI:txid1513)